Protein AF-A0A9W7AUK8-F1 (afdb_monomer_lite)

Secondary structure (DSSP, 8-state):
-TTTT-EE--SSTTEEEEPTT--EEETTEEESEEEGGGG--PPP---S--SS---SPPTT-TT----HHHHHHHHTTTTSTT--HHHHH--HHHHHHHTTTS-HHHHHHHHHHHHTT---HHHHHHHHHHTT-TT--

InterPro domains:
  IPR016563 Nuclear protein localization protein 4 [PTHR12710] (1-132)

Organism: NCBI:txid1714386

Radius of gyration: 23.72 Å; chains: 1; bounding box: 49×29×65 Å

Structure (mmCIF, N/CA/C/O backbone):
data_AF-A0A9W7AUK8-F1
#
_entry.id   AF-A0A9W7AUK8-F1
#
loop_
_atom_site.group_PDB
_atom_site.id
_atom_site.type_symbol
_atom_site.label_atom_id
_atom_site.label_alt_id
_atom_site.label_comp_id
_atom_site.label_asym_id
_atom_site.label_entity_id
_atom_site.label_seq_id
_atom_site.pdbx_PDB_ins_code
_atom_site.Cartn_x
_atom_site.Cartn_y
_atom_site.Cartn_z
_atom_site.occupancy
_atom_site.B_iso_or_equiv
_atom_site.auth_seq_id
_atom_site.auth_comp_id
_atom_site.auth_asym_id
_atom_site.auth_atom_id
_atom_site.pdbx_PDB_model_num
ATOM 1 N N . MET A 1 1 ? 15.516 -8.992 -23.441 1.00 77.25 1 MET A N 1
ATOM 2 C CA . MET A 1 1 ? 16.178 -7.704 -23.771 1.00 77.25 1 MET A CA 1
ATOM 3 C C . MET A 1 1 ? 16.986 -7.137 -22.604 1.00 77.25 1 MET A C 1
ATOM 5 O O . MET A 1 1 ? 18.179 -7.384 -22.583 1.00 77.25 1 MET A O 1
ATOM 9 N N . VAL A 1 2 ? 16.402 -6.450 -21.609 1.00 83.94 2 VAL A N 1
ATOM 10 C CA . VAL A 1 2 ? 17.201 -5.921 -20.472 1.00 83.94 2 VAL A CA 1
ATOM 11 C C . VAL A 1 2 ? 17.765 -7.046 -19.594 1.00 83.94 2 VAL A C 1
ATOM 13 O O . VAL A 1 2 ? 18.952 -7.057 -19.300 1.00 83.94 2 VAL A O 1
ATOM 16 N N . ALA A 1 3 ? 16.941 -8.039 -19.238 1.00 82.44 3 ALA A N 1
ATOM 17 C CA . ALA A 1 3 ? 17.355 -9.166 -18.392 1.00 82.44 3 ALA A CA 1
ATOM 18 C C . ALA A 1 3 ? 18.451 -10.055 -19.016 1.00 82.44 3 ALA A C 1
ATOM 20 O O . ALA A 1 3 ? 19.183 -10.723 -18.300 1.00 82.44 3 ALA A O 1
ATOM 21 N N . GLU A 1 4 ? 18.567 -10.046 -20.343 1.00 86.06 4 GLU A N 1
ATOM 22 C CA . GLU A 1 4 ? 19.566 -10.815 -21.100 1.00 86.06 4 GLU A CA 1
ATOM 23 C C . GLU A 1 4 ? 20.828 -9.988 -21.393 1.00 86.06 4 GLU A C 1
ATOM 25 O O . GLU A 1 4 ? 21.733 -10.470 -22.064 1.00 86.06 4 GLU A O 1
ATOM 30 N N . GLY A 1 5 ? 20.883 -8.731 -20.935 1.00 86.06 5 GLY A N 1
ATOM 31 C CA . GLY A 1 5 ? 21.998 -7.823 -21.213 1.00 86.06 5 GLY A CA 1
ATOM 32 C C . GLY A 1 5 ? 22.053 -7.310 -22.654 1.00 86.06 5 GLY A C 1
ATOM 33 O O . GLY A 1 5 ? 23.042 -6.701 -23.044 1.00 86.06 5 GLY A O 1
ATOM 34 N N . ALA A 1 6 ? 20.998 -7.508 -23.451 1.00 87.94 6 ALA A N 1
ATOM 35 C CA . ALA A 1 6 ? 20.957 -7.065 -24.845 1.00 87.94 6 ALA A CA 1
ATOM 36 C C . ALA A 1 6 ? 20.872 -5.535 -24.996 1.00 87.94 6 ALA A C 1
ATOM 38 O O . ALA A 1 6 ? 21.117 -5.015 -26.083 1.00 87.94 6 ALA A O 1
ATOM 39 N N . LEU A 1 7 ? 20.513 -4.816 -23.925 1.00 89.94 7 LEU A N 1
ATOM 40 C CA . LEU A 1 7 ? 20.399 -3.358 -23.897 1.00 89.94 7 LEU A CA 1
ATOM 41 C C . LEU A 1 7 ? 21.333 -2.757 -22.846 1.00 89.94 7 LEU A C 1
ATOM 43 O O . LEU A 1 7 ? 21.341 -3.189 -21.695 1.00 89.94 7 LEU A O 1
ATOM 47 N N . GLU A 1 8 ? 22.056 -1.713 -23.237 1.00 89.31 8 GLU A N 1
ATOM 48 C CA . GLU A 1 8 ? 22.944 -0.926 -22.386 1.00 89.31 8 GLU A CA 1
ATOM 49 C C . GLU A 1 8 ? 22.421 0.507 -22.236 1.00 89.31 8 GLU A C 1
ATOM 51 O O . GLU A 1 8 ? 21.810 1.081 -23.148 1.00 89.31 8 GLU A O 1
ATOM 56 N N . LEU A 1 9 ? 22.700 1.103 -21.074 1.00 87.94 9 LEU A N 1
ATOM 57 C CA . LEU A 1 9 ? 22.429 2.515 -20.837 1.00 87.94 9 LEU A CA 1
ATOM 58 C C . LEU A 1 9 ? 23.332 3.382 -21.719 1.00 87.94 9 LEU A C 1
ATOM 60 O O . LEU A 1 9 ? 24.514 3.104 -21.914 1.00 87.94 9 LEU A O 1
ATOM 64 N N . MET A 1 10 ? 22.757 4.467 -22.221 1.00 86.88 10 MET A N 1
ATOM 65 C CA . MET A 1 10 ? 23.418 5.465 -23.049 1.00 86.88 10 MET A CA 1
ATOM 66 C C . MET A 1 10 ? 23.303 6.839 -22.376 1.00 86.88 10 MET A C 1
ATOM 68 O O . MET A 1 10 ? 22.373 7.085 -21.613 1.00 86.88 10 MET A O 1
ATOM 72 N N . ALA A 1 11 ? 24.248 7.742 -22.654 1.00 89.19 11 ALA A N 1
ATOM 73 C CA . ALA A 1 11 ? 24.205 9.115 -22.142 1.00 89.19 11 ALA A CA 1
ATOM 74 C C . ALA A 1 11 ? 23.054 9.951 -22.739 1.00 89.19 11 ALA A C 1
ATOM 76 O O . ALA A 1 11 ? 22.574 10.883 -22.104 1.00 89.19 11 ALA A O 1
ATOM 77 N N . GLU A 1 12 ? 22.632 9.621 -23.960 1.00 88.81 12 GLU A N 1
ATOM 78 C CA . GLU A 1 12 ? 21.495 10.204 -24.671 1.00 88.81 12 GLU A CA 1
ATOM 79 C C . GLU A 1 12 ? 20.168 9.671 -24.095 1.00 88.81 12 GLU A C 1
ATOM 81 O O . GLU A 1 12 ? 19.881 8.477 -24.226 1.00 88.81 12 GLU A O 1
ATOM 86 N N . PRO A 1 13 ? 19.342 10.521 -23.457 1.00 87.19 13 PRO A N 1
ATOM 87 C CA . PRO A 1 13 ? 18.039 10.107 -22.952 1.00 87.19 13 PRO A CA 1
ATOM 88 C C . PRO A 1 13 ? 17.098 9.726 -24.098 1.00 87.19 13 PRO A C 1
ATOM 90 O O . PRO A 1 13 ? 17.110 10.350 -25.154 1.00 87.19 13 PRO A O 1
ATOM 93 N N . GLY A 1 14 ? 16.238 8.734 -23.869 1.00 87.62 14 GLY A N 1
ATOM 94 C CA . GLY A 1 14 ? 15.247 8.292 -24.857 1.00 87.62 14 GLY A CA 1
ATOM 95 C C . GLY A 1 14 ? 15.718 7.161 -25.771 1.00 87.62 14 GLY A C 1
ATOM 96 O O . GLY A 1 14 ? 14.887 6.597 -26.471 1.00 87.62 14 GLY A O 1
ATOM 97 N N . PHE A 1 15 ? 16.989 6.759 -25.704 1.00 91.06 15 PHE A N 1
ATOM 98 C CA . PHE A 1 15 ? 17.502 5.609 -26.446 1.00 91.06 15 PHE A CA 1
ATOM 99 C C . PHE A 1 15 ? 18.243 4.623 -25.540 1.00 91.06 15 PHE A C 1
ATOM 101 O O . PHE A 1 15 ? 18.904 5.008 -24.573 1.00 91.06 15 PHE A O 1
ATOM 108 N N . CYS A 1 16 ? 18.188 3.345 -25.904 1.00 90.88 16 CYS A N 1
ATOM 109 C CA . CYS A 1 16 ? 19.055 2.300 -25.370 1.00 90.88 16 CYS A CA 1
ATOM 110 C C . CYS A 1 16 ? 20.029 1.829 -26.452 1.00 90.88 16 CYS A C 1
ATOM 112 O O . CYS A 1 16 ? 19.663 1.698 -27.625 1.00 90.88 16 CYS A O 1
ATOM 114 N N . LYS A 1 17 ? 21.276 1.552 -26.063 1.00 92.81 17 LYS A N 1
ATOM 115 C CA . LYS A 1 17 ? 22.273 0.955 -26.959 1.00 92.81 17 LYS A CA 1
ATOM 116 C C . LYS A 1 17 ? 22.057 -0.555 -27.011 1.00 92.81 17 LYS A C 1
ATOM 118 O O . LYS A 1 17 ? 21.794 -1.167 -25.981 1.00 92.81 17 LYS A O 1
ATOM 123 N N . VAL A 1 18 ? 22.203 -1.156 -28.185 1.00 90.88 18 VAL A N 1
ATOM 124 C CA . VAL A 1 18 ? 22.216 -2.618 -28.323 1.00 90.88 18 VAL A CA 1
ATOM 125 C C . VAL A 1 18 ? 23.616 -3.127 -27.992 1.00 90.88 18 VAL A C 1
ATOM 127 O O . VAL A 1 18 ? 24.605 -2.602 -28.510 1.00 90.88 18 VAL A O 1
ATOM 130 N N . ASN A 1 19 ? 23.708 -4.110 -27.097 1.00 91.50 19 ASN A N 1
ATOM 131 C CA . ASN A 1 19 ? 24.982 -4.741 -26.767 1.00 91.50 19 ASN A CA 1
ATOM 132 C C . ASN A 1 19 ? 25.562 -5.431 -28.013 1.00 91.50 19 ASN A C 1
ATOM 134 O O . ASN A 1 19 ? 24.829 -6.017 -28.802 1.00 91.50 19 ASN A O 1
ATOM 138 N N . GLU A 1 20 ? 26.883 -5.379 -28.179 1.00 88.06 20 GLU A N 1
ATOM 139 C CA . GLU A 1 20 ? 27.583 -5.841 -29.388 1.00 88.06 20 GLU A CA 1
ATOM 140 C C . GLU A 1 20 ? 27.431 -7.341 -29.669 1.00 88.06 20 GLU A C 1
ATOM 142 O O . GLU A 1 20 ? 27.612 -7.778 -30.802 1.00 88.06 20 GLU A O 1
ATOM 147 N N . THR A 1 21 ? 27.078 -8.133 -28.655 1.00 90.31 21 THR A N 1
ATOM 148 C CA . THR A 1 21 ? 26.806 -9.571 -28.808 1.00 90.31 21 THR A CA 1
ATOM 149 C C . THR A 1 21 ? 25.406 -9.868 -29.355 1.00 90.31 21 THR A C 1
ATOM 151 O O . THR A 1 21 ? 25.101 -11.020 -29.665 1.00 90.31 21 THR A O 1
ATOM 154 N N . PHE A 1 22 ? 24.565 -8.841 -29.513 1.00 89.12 22 PHE A N 1
ATOM 155 C CA . PHE A 1 22 ? 23.201 -8.943 -30.017 1.00 89.12 22 PHE A CA 1
ATOM 156 C C . PHE A 1 22 ? 23.013 -8.095 -31.277 1.00 89.12 22 PHE A C 1
ATOM 158 O O . PHE A 1 22 ? 23.620 -7.043 -31.459 1.00 89.12 22 PHE A O 1
ATOM 165 N N . THR A 1 23 ? 22.098 -8.532 -32.138 1.00 88.62 23 THR A N 1
ATOM 166 C CA . THR A 1 23 ? 21.683 -7.785 -33.327 1.00 88.62 23 THR A CA 1
ATOM 167 C C . THR A 1 23 ? 20.211 -7.433 -33.186 1.00 88.62 23 THR A C 1
ATOM 169 O O . THR A 1 23 ? 19.367 -8.321 -33.071 1.00 88.62 23 THR A O 1
ATOM 172 N N . ALA A 1 24 ? 19.888 -6.140 -33.202 1.00 85.69 24 ALA A N 1
ATOM 173 C CA . ALA A 1 24 ? 18.509 -5.673 -33.266 1.00 85.69 24 ALA A CA 1
ATOM 174 C C . ALA A 1 24 ? 18.180 -5.221 -34.686 1.00 85.69 24 ALA A C 1
ATOM 176 O O . ALA A 1 24 ? 18.993 -4.562 -35.333 1.00 85.69 24 ALA A O 1
ATOM 177 N N . ILE A 1 25 ? 16.979 -5.550 -35.159 1.00 88.06 25 ILE A N 1
ATOM 178 C CA . ILE A 1 25 ? 16.488 -5.136 -36.472 1.00 88.06 25 ILE A CA 1
ATOM 179 C C . ILE A 1 25 ? 15.278 -4.228 -36.270 1.00 88.06 25 ILE A C 1
ATOM 181 O O . ILE A 1 25 ? 14.286 -4.642 -35.671 1.00 88.06 25 ILE A O 1
ATOM 185 N N . VAL A 1 26 ? 15.356 -3.005 -36.791 1.00 84.12 26 VAL A N 1
ATOM 186 C CA . VAL A 1 26 ? 14.267 -2.019 -36.794 1.00 84.12 26 VAL A CA 1
ATOM 187 C C . VAL A 1 26 ? 14.013 -1.628 -38.244 1.00 84.12 26 VAL A C 1
ATOM 189 O O . VAL A 1 26 ? 14.951 -1.313 -38.973 1.00 84.12 26 VAL A O 1
ATOM 192 N N . GLU A 1 27 ? 12.760 -1.731 -38.695 1.00 84.38 27 GLU A N 1
ATOM 193 C CA . GLU A 1 27 ? 12.367 -1.447 -40.090 1.00 84.38 27 GLU A CA 1
ATOM 194 C C . GLU A 1 27 ? 13.225 -2.186 -41.142 1.00 84.38 27 GLU A C 1
ATOM 196 O O . GLU A 1 27 ? 13.524 -1.675 -42.221 1.00 84.38 27 GLU A O 1
ATOM 201 N N . GLY A 1 28 ? 13.652 -3.412 -40.819 1.00 85.94 28 GLY A N 1
ATOM 202 C CA . GLY A 1 28 ? 14.453 -4.253 -41.713 1.00 85.94 28 GLY A CA 1
ATOM 203 C C . GLY A 1 28 ? 15.946 -3.909 -41.776 1.00 85.94 28 GLY A C 1
ATOM 204 O O . GLY A 1 28 ? 16.654 -4.499 -42.591 1.00 85.94 28 GLY A O 1
ATOM 205 N N . LYS A 1 29 ? 16.448 -2.995 -40.932 1.00 86.94 29 LYS A N 1
ATOM 206 C CA . LYS A 1 29 ? 17.877 -2.652 -40.838 1.00 86.94 29 LYS A CA 1
ATOM 207 C C . LYS A 1 29 ? 18.433 -2.918 -39.448 1.00 86.94 29 LYS A C 1
ATOM 209 O O . LYS A 1 29 ? 17.724 -2.794 -38.453 1.00 86.94 29 LYS A O 1
ATOM 214 N N . GLU A 1 30 ? 19.719 -3.251 -39.391 1.00 87.94 30 GLU A N 1
ATOM 215 C CA . GLU A 1 30 ? 20.440 -3.358 -38.126 1.00 87.94 30 GLU A CA 1
ATOM 216 C C . GLU A 1 30 ? 20.442 -2.007 -37.404 1.00 87.94 30 GLU A C 1
ATOM 218 O O . GLU A 1 30 ? 20.823 -0.976 -37.967 1.00 87.94 30 GLU A O 1
ATOM 223 N N . ALA A 1 31 ? 20.026 -2.027 -36.143 1.00 88.25 31 ALA A N 1
ATOM 224 C CA . ALA A 1 31 ? 19.954 -0.862 -35.286 1.00 88.25 31 ALA A CA 1
ATOM 225 C C . ALA A 1 31 ? 20.919 -1.027 -34.109 1.00 88.25 31 ALA A C 1
ATOM 227 O O . ALA A 1 31 ? 20.805 -1.953 -33.312 1.00 88.25 31 ALA A O 1
ATOM 228 N N . LYS A 1 32 ? 21.857 -0.084 -33.973 1.00 89.62 32 LYS A N 1
ATOM 229 C CA . LYS A 1 32 ? 22.773 -0.005 -32.817 1.00 89.62 32 LYS A CA 1
ATOM 230 C C . LYS A 1 32 ? 22.161 0.734 -31.624 1.00 89.62 32 LYS A C 1
ATOM 232 O O . LYS A 1 32 ? 22.699 0.694 -30.518 1.00 89.62 32 LYS A O 1
ATOM 237 N N . LYS A 1 33 ? 21.052 1.433 -31.868 1.00 90.50 33 LYS A N 1
ATOM 238 C CA . LYS A 1 33 ? 20.276 2.191 -30.890 1.00 90.50 33 LYS A CA 1
ATOM 239 C C . LYS A 1 33 ? 18.797 1.890 -31.097 1.00 90.50 33 LYS A C 1
ATOM 241 O O . LYS A 1 33 ? 18.359 1.810 -32.242 1.00 90.50 33 LYS A O 1
ATOM 246 N N . ILE A 1 34 ? 18.049 1.758 -30.011 1.00 89.00 34 ILE A N 1
ATOM 247 C CA . ILE A 1 34 ?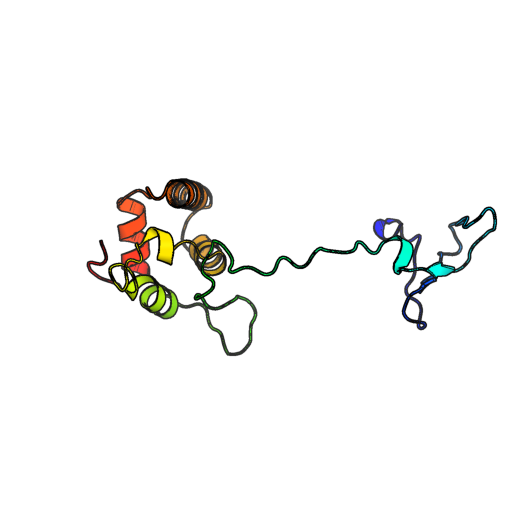 16.599 1.550 -30.040 1.00 89.00 34 ILE A CA 1
ATOM 248 C C . ILE A 1 34 ? 15.932 2.686 -29.269 1.00 89.00 34 ILE A C 1
ATOM 250 O O . ILE A 1 34 ? 16.404 3.055 -28.195 1.00 89.00 34 ILE A O 1
ATOM 254 N N . ASP A 1 35 ? 14.857 3.236 -29.834 1.00 90.25 35 ASP A N 1
ATOM 255 C CA . ASP A 1 35 ? 14.018 4.251 -29.194 1.00 90.25 35 ASP A CA 1
ATOM 256 C C . ASP A 1 35 ? 13.235 3.635 -28.025 1.00 90.25 35 ASP A C 1
ATOM 258 O O . ASP A 1 35 ? 12.521 2.640 -28.184 1.00 90.25 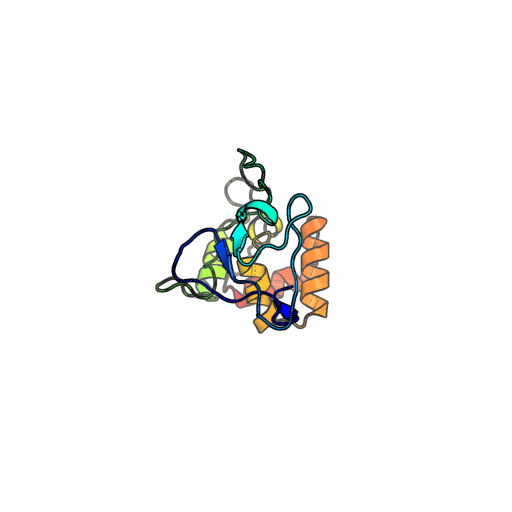35 ASP A O 1
ATOM 262 N N . ASN A 1 36 ? 13.349 4.245 -26.846 1.00 88.75 36 ASN A N 1
ATOM 263 C CA . ASN A 1 36 ? 12.678 3.794 -25.634 1.00 88.75 36 ASN A CA 1
ATOM 264 C C . ASN A 1 36 ? 11.152 3.839 -25.763 1.00 88.75 36 ASN 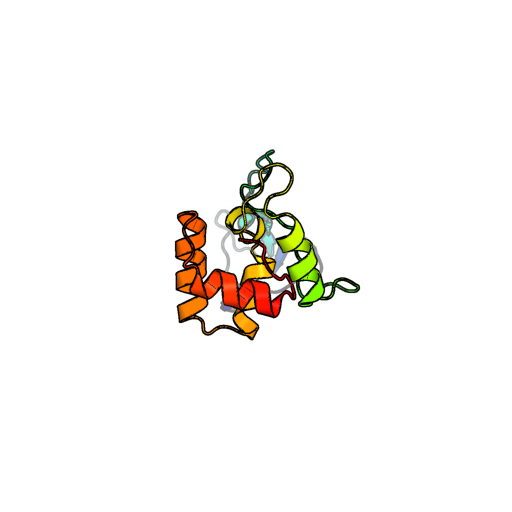A C 1
ATOM 266 O O . ASN A 1 36 ? 10.473 3.046 -25.104 1.00 88.75 36 ASN A O 1
ATOM 270 N N . ALA A 1 37 ? 10.615 4.714 -26.624 1.00 87.75 37 ALA A N 1
ATOM 271 C CA . ALA A 1 37 ? 9.187 4.821 -26.909 1.00 87.75 37 ALA A CA 1
ATOM 272 C C . ALA A 1 37 ? 8.574 3.499 -27.389 1.00 87.75 37 ALA A C 1
ATOM 274 O O . ALA A 1 37 ? 7.387 3.273 -27.164 1.00 87.75 37 ALA A O 1
ATOM 275 N N . PHE A 1 38 ? 9.380 2.596 -27.957 1.00 85.06 38 PHE A N 1
ATOM 276 C CA . PHE A 1 38 ? 8.937 1.260 -28.355 1.00 85.06 38 PHE A CA 1
ATOM 277 C C . PHE A 1 38 ? 8.339 0.446 -27.193 1.00 85.06 38 PHE A C 1
ATOM 279 O O . PHE A 1 38 ? 7.430 -0.354 -27.407 1.00 85.06 38 PHE A O 1
ATOM 286 N N . TRP A 1 39 ? 8.815 0.654 -25.960 1.00 86.38 39 TRP A N 1
ATOM 287 C CA . TRP A 1 39 ? 8.328 -0.057 -24.769 1.00 86.38 39 TRP A CA 1
ATOM 288 C C . TRP A 1 39 ? 7.413 0.787 -23.878 1.00 86.38 39 TRP A C 1
ATOM 290 O O . TRP A 1 39 ? 6.934 0.294 -22.854 1.00 86.38 39 TRP A O 1
ATOM 300 N N . LEU A 1 40 ? 7.182 2.058 -24.218 1.00 89.69 40 LEU A N 1
ATOM 301 C CA . LEU A 1 40 ? 6.333 2.924 -23.408 1.00 89.69 40 LEU A CA 1
ATOM 302 C C . LEU A 1 40 ? 4.861 2.624 -23.684 1.00 89.69 40 LEU A C 1
ATOM 304 O O . LEU A 1 40 ? 4.405 2.608 -24.824 1.00 89.69 40 LEU A O 1
ATOM 308 N N . GLN A 1 41 ? 4.097 2.434 -22.611 1.00 90.06 41 GLN A N 1
ATOM 309 C CA . GLN A 1 41 ? 2.649 2.298 -22.681 1.00 90.06 41 GLN A CA 1
ATOM 310 C C . GLN A 1 41 ? 1.983 3.551 -22.116 1.00 90.06 41 GLN A C 1
ATOM 312 O O . GLN A 1 41 ? 2.251 3.961 -20.985 1.00 90.06 41 GLN A O 1
ATOM 317 N N . ASN A 1 42 ? 1.054 4.121 -22.882 1.00 89.38 42 ASN A N 1
ATOM 318 C CA . ASN A 1 42 ? 0.214 5.211 -22.402 1.00 89.38 42 ASN A CA 1
ATOM 319 C C . ASN A 1 42 ? -0.751 4.685 -21.332 1.00 89.38 42 ASN A C 1
ATOM 321 O O . ASN A 1 42 ? -1.586 3.818 -21.599 1.00 89.38 42 ASN A O 1
ATOM 325 N N . VAL A 1 43 ? -0.651 5.223 -20.117 1.00 87.12 43 VAL A N 1
ATOM 326 C CA . VAL A 1 43 ? -1.567 4.904 -19.017 1.00 87.12 43 VAL A CA 1
ATOM 327 C C . VAL A 1 43 ? -2.657 5.968 -18.963 1.00 87.12 43 VAL A C 1
ATOM 329 O O . VAL A 1 43 ? -2.375 7.156 -18.826 1.00 87.12 43 VAL A O 1
ATOM 332 N N . ALA A 1 44 ? -3.916 5.542 -19.069 1.00 85.69 44 ALA A N 1
ATOM 333 C CA . ALA A 1 44 ? -5.052 6.451 -18.985 1.00 85.69 44 ALA A CA 1
ATOM 334 C C . ALA A 1 44 ? -5.168 7.050 -17.575 1.00 85.69 44 ALA A C 1
ATOM 336 O O . ALA A 1 44 ? -5.278 6.323 -16.584 1.00 85.69 44 ALA A O 1
ATOM 337 N N . ILE A 1 45 ? -5.209 8.380 -17.490 1.00 81.50 45 ILE A N 1
ATOM 338 C CA . ILE A 1 45 ? -5.506 9.087 -16.244 1.00 81.50 45 ILE A CA 1
ATOM 339 C C . ILE A 1 45 ? -7.024 9.103 -16.074 1.00 81.50 45 ILE A C 1
ATOM 341 O O . ILE A 1 45 ? -7.738 9.798 -16.796 1.00 81.50 45 ILE A O 1
ATOM 345 N N . LYS A 1 46 ? -7.532 8.330 -15.114 1.00 80.81 46 LYS A N 1
ATOM 346 C CA . LYS A 1 46 ? -8.936 8.410 -14.705 1.00 80.81 46 LYS A CA 1
ATOM 347 C C . LYS A 1 46 ? -9.088 9.564 -13.718 1.00 80.81 46 LYS A C 1
ATOM 349 O O . LYS A 1 46 ? -8.492 9.532 -12.646 1.00 80.81 46 LYS A O 1
ATOM 354 N N . GLN A 1 47 ? -9.874 10.575 -14.079 1.00 76.19 47 GLN A N 1
ATOM 355 C CA . GLN A 1 47 ? -10.278 11.626 -13.148 1.00 76.19 47 GLN A CA 1
ATOM 356 C C . GLN A 1 47 ? -11.434 11.097 -12.291 1.00 76.19 47 GLN A C 1
ATOM 358 O O . GLN A 1 47 ? -12.532 10.868 -12.790 1.00 76.19 47 GLN A O 1
ATOM 363 N N . GLY A 1 48 ? -11.162 10.836 -11.017 1.00 71.75 48 GLY A N 1
ATOM 364 C CA . GLY A 1 48 ? -12.136 10.367 -10.035 1.00 71.75 48 GLY A CA 1
ATOM 365 C C . GLY A 1 48 ? -11.465 10.122 -8.686 1.00 71.75 48 GLY A C 1
ATOM 366 O O . GLY A 1 48 ? -10.273 9.810 -8.635 1.00 71.75 48 GLY A O 1
ATOM 367 N N . GLU A 1 49 ? -12.210 10.284 -7.595 1.00 66.94 49 GLU A N 1
ATOM 368 C CA . GLU A 1 49 ? -11.733 9.893 -6.268 1.00 66.94 49 GLU A CA 1
ATOM 369 C C . GLU A 1 49 ? -11.642 8.362 -6.185 1.00 66.94 49 GLU A C 1
ATOM 371 O O . GLU A 1 49 ? -12.507 7.636 -6.681 1.00 66.94 49 GLU A O 1
ATOM 376 N N . GLY A 1 50 ? -10.549 7.857 -5.609 1.00 69.31 50 GLY A N 1
ATOM 377 C CA . GLY A 1 50 ? -10.348 6.423 -5.429 1.00 69.31 50 GLY A CA 1
ATOM 378 C C . GLY A 1 50 ? -11.362 5.833 -4.447 1.00 69.31 50 GLY A C 1
ATOM 379 O O . GLY A 1 50 ? -11.802 6.496 -3.516 1.00 69.31 50 GLY A O 1
ATOM 380 N N . GLN A 1 51 ? -11.693 4.553 -4.624 1.00 75.75 51 GLN A N 1
ATOM 381 C CA . GLN A 1 51 ? -12.613 3.827 -3.738 1.00 75.75 51 GLN A CA 1
ATOM 382 C C . GLN A 1 51 ? -12.078 3.661 -2.300 1.00 75.75 51 GLN A C 1
ATOM 384 O O . GLN A 1 51 ? -12.846 3.387 -1.381 1.00 75.75 51 GLN A O 1
ATOM 389 N N . TYR A 1 52 ? -10.765 3.796 -2.109 1.00 84.50 52 TYR A N 1
ATOM 390 C CA . TYR A 1 52 ? -10.072 3.537 -0.850 1.00 84.50 52 TYR A CA 1
ATOM 391 C C . TYR A 1 52 ? -9.504 4.822 -0.265 1.00 84.50 52 TYR A C 1
ATOM 393 O O . TYR A 1 52 ? -9.053 5.707 -1.000 1.00 84.50 52 TYR A O 1
ATOM 401 N N . VAL A 1 53 ? -9.484 4.904 1.063 1.00 89.19 53 VAL A N 1
ATOM 402 C CA . VAL A 1 53 ? -8.865 6.032 1.755 1.00 89.19 53 VAL A CA 1
ATOM 403 C C . VAL A 1 53 ? -7.336 5.899 1.716 1.00 89.19 53 VAL A C 1
ATOM 405 O O . VAL A 1 53 ? -6.777 4.820 1.531 1.00 89.19 53 VAL A O 1
ATOM 408 N N . SER A 1 54 ? -6.645 7.030 1.846 1.00 90.50 54 SER A N 1
ATOM 409 C CA . SER A 1 54 ? -5.178 7.108 1.899 1.00 90.50 54 SER A CA 1
ATOM 410 C C . SER A 1 54 ? -4.773 8.104 2.988 1.00 90.50 54 SER A C 1
ATOM 412 O O . SER A 1 54 ? -4.108 9.108 2.714 1.00 90.50 54 SER A O 1
ATOM 414 N N . TRP A 1 55 ? -5.251 7.872 4.208 1.00 92.81 55 TRP A N 1
ATOM 415 C CA . TRP A 1 55 ? -5.016 8.743 5.361 1.00 92.81 55 TRP A CA 1
ATOM 416 C C . TRP A 1 55 ? -3.830 8.285 6.210 1.00 92.81 55 TRP A C 1
ATOM 418 O O . TRP A 1 55 ? -3.250 9.115 6.914 1.00 92.81 55 TRP A O 1
ATOM 428 N N . PHE A 1 56 ? -3.452 7.008 6.135 1.00 95.38 56 PHE A N 1
ATOM 429 C CA . PHE A 1 56 ? -2.355 6.475 6.928 1.00 95.38 56 PHE A CA 1
ATOM 430 C C . PHE A 1 56 ? -0.991 6.929 6.368 1.00 95.38 56 PHE A C 1
ATOM 432 O O . PHE A 1 56 ? -0.822 7.022 5.144 1.00 95.38 56 PHE A O 1
ATOM 439 N N . PRO A 1 57 ? 0.014 7.196 7.227 1.00 95.12 57 PRO A N 1
ATOM 440 C CA . PRO A 1 57 ? 1.373 7.509 6.794 1.00 95.12 57 PRO A CA 1
ATOM 441 C C . PRO A 1 57 ? 1.937 6.471 5.814 1.00 95.12 57 PRO A C 1
ATOM 443 O O . PRO A 1 57 ? 1.872 5.260 6.043 1.00 95.12 57 PRO A O 1
ATOM 446 N N . LYS A 1 58 ? 2.517 6.946 4.708 1.00 93.94 58 LYS A N 1
ATOM 447 C CA . LYS A 1 58 ? 3.138 6.085 3.692 1.00 93.94 58 LYS A CA 1
ATOM 448 C C . LYS A 1 58 ? 4.528 5.661 4.151 1.00 93.94 58 LYS A C 1
ATOM 450 O O . LYS A 1 58 ? 5.309 6.501 4.589 1.00 93.94 58 LYS A O 1
ATOM 455 N N . ALA A 1 59 ? 4.843 4.377 4.001 1.00 90.75 59 ALA A N 1
ATOM 456 C CA . ALA A 1 59 ? 6.171 3.862 4.318 1.00 90.75 59 ALA A CA 1
ATOM 457 C C . ALA A 1 59 ? 7.271 4.555 3.487 1.00 90.75 59 ALA A C 1
ATOM 459 O O . ALA A 1 59 ? 7.024 5.015 2.369 1.00 90.75 59 ALA A O 1
ATOM 460 N N . ASN A 1 60 ? 8.495 4.584 4.028 1.00 90.00 60 ASN A N 1
ATOM 461 C CA . ASN A 1 60 ? 9.700 5.119 3.376 1.00 90.00 60 ASN A CA 1
ATOM 462 C C . ASN A 1 60 ? 9.590 6.596 2.959 1.00 90.00 60 ASN A C 1
ATOM 464 O O . ASN A 1 60 ? 10.126 6.997 1.926 1.00 90.00 60 ASN A O 1
ATOM 468 N N . ARG A 1 61 ? 8.881 7.411 3.750 1.00 90.00 61 ARG A N 1
ATOM 469 C CA . ARG A 1 61 ? 8.822 8.864 3.571 1.00 90.00 61 ARG A CA 1
ATOM 470 C C . ARG A 1 61 ? 9.385 9.575 4.784 1.00 90.00 61 ARG A C 1
ATOM 472 O O . ARG A 1 61 ? 8.978 9.301 5.911 1.00 90.00 61 ARG A O 1
ATOM 479 N N . ASP A 1 62 ? 10.282 10.514 4.524 1.00 86.69 62 ASP A N 1
ATOM 480 C CA . ASP A 1 62 ? 10.826 11.365 5.569 1.00 86.69 62 ASP A CA 1
ATOM 481 C C . ASP A 1 62 ? 9.709 12.199 6.226 1.00 86.69 62 ASP A C 1
ATOM 483 O O . ASP A 1 62 ? 8.753 12.615 5.562 1.00 86.69 62 ASP A O 1
ATOM 487 N N . GLY A 1 63 ? 9.773 12.359 7.548 1.00 83.25 63 GLY A N 1
ATOM 488 C CA . GLY A 1 63 ? 8.756 13.053 8.351 1.00 83.25 63 GLY A CA 1
ATOM 489 C C . GLY A 1 63 ? 7.383 12.365 8.483 1.00 83.25 63 GLY A C 1
ATOM 490 O O . GLY A 1 63 ? 6.517 12.888 9.184 1.00 83.25 63 GLY A O 1
ATOM 491 N N . SER A 1 64 ? 7.149 11.201 7.862 1.00 85.31 64 SER A N 1
ATOM 492 C CA . SER A 1 64 ? 5.868 10.476 7.924 1.00 85.31 64 SER A CA 1
ATOM 493 C C . SER A 1 64 ? 6.051 9.103 8.572 1.00 85.31 64 SER A C 1
ATOM 495 O O . SER A 1 64 ? 6.314 8.101 7.910 1.00 85.31 64 SER A O 1
ATOM 497 N N . ILE A 1 65 ? 5.934 9.057 9.899 1.00 90.19 65 ILE A N 1
ATOM 498 C CA . ILE A 1 65 ? 6.197 7.839 10.672 1.00 90.19 65 ILE A CA 1
ATOM 499 C C . ILE A 1 65 ? 4.901 7.047 10.859 1.00 90.19 65 ILE A C 1
ATOM 501 O O . ILE A 1 65 ? 3.907 7.553 11.382 1.00 90.19 65 ILE A O 1
ATOM 505 N N . GLN A 1 66 ? 4.928 5.775 10.466 1.00 94.38 66 GLN A N 1
ATOM 506 C CA . GLN A 1 66 ? 3.850 4.829 10.741 1.00 94.38 66 GLN A CA 1
ATOM 507 C C . GLN A 1 66 ? 3.879 4.422 12.215 1.00 94.38 66 GLN A C 1
ATOM 509 O O . GLN A 1 66 ? 4.831 3.785 12.668 1.00 94.38 66 GLN A O 1
ATOM 514 N N . THR A 1 67 ? 2.838 4.781 12.962 1.00 94.75 67 THR A N 1
ATOM 515 C CA . THR A 1 67 ? 2.731 4.496 14.398 1.00 94.75 67 THR A CA 1
ATOM 516 C C . THR A 1 67 ? 1.335 4.000 14.760 1.00 94.75 67 THR A C 1
ATOM 518 O O . THR A 1 67 ? 0.360 4.281 14.060 1.00 94.75 67 THR A O 1
ATOM 521 N N . HIS A 1 68 ? 1.225 3.327 15.906 1.00 95.25 68 HIS A N 1
ATOM 522 C CA . HIS A 1 68 ? -0.059 2.979 16.512 1.00 95.25 68 HIS A CA 1
ATOM 523 C C . HIS A 1 68 ? -0.940 4.212 16.755 1.00 95.25 68 HIS A C 1
ATOM 525 O O . HIS A 1 68 ? -2.135 4.169 16.492 1.00 95.25 68 HIS A O 1
ATOM 531 N N . ALA A 1 69 ? -0.346 5.347 17.141 1.00 93.94 69 ALA A N 1
ATOM 532 C CA . ALA A 1 69 ? -1.069 6.607 17.312 1.00 93.94 69 ALA A CA 1
ATOM 533 C C . ALA A 1 69 ? -1.655 7.138 15.991 1.00 93.94 69 ALA A C 1
ATOM 535 O O . ALA A 1 69 ? -2.783 7.632 15.965 1.00 93.94 69 ALA A O 1
ATOM 536 N N . ALA A 1 70 ? -0.926 7.007 14.876 1.00 94.44 70 ALA A N 1
ATOM 537 C CA . ALA A 1 70 ? -1.454 7.349 13.556 1.00 94.44 70 ALA A CA 1
ATOM 538 C C . ALA A 1 70 ? -2.632 6.439 13.167 1.00 94.44 70 ALA A C 1
ATOM 540 O O . ALA A 1 70 ? -3.610 6.914 12.586 1.00 94.44 70 ALA A O 1
ATOM 541 N N . LEU A 1 71 ? -2.568 5.155 13.542 1.00 95.25 71 LEU A N 1
ATOM 542 C CA . LEU A 1 71 ? -3.645 4.193 13.303 1.00 95.25 71 LEU A CA 1
ATOM 543 C C . LEU A 1 71 ? -4.877 4.548 14.143 1.00 95.25 71 LEU A C 1
ATOM 545 O O . LEU A 1 71 ? -5.979 4.617 13.607 1.00 95.25 71 LEU A O 1
ATOM 549 N N . GLY A 1 72 ? -4.683 4.874 15.422 1.00 94.38 72 GLY A N 1
ATOM 550 C CA . GLY A 1 72 ? -5.743 5.345 16.315 1.00 94.38 72 GLY A CA 1
ATOM 551 C C . GLY A 1 72 ? -6.405 6.621 15.813 1.00 94.38 72 GLY A C 1
ATOM 552 O O . GLY A 1 72 ? -7.628 6.702 15.750 1.00 94.38 72 GLY A O 1
ATOM 553 N N . SER A 1 73 ? -5.616 7.596 15.355 1.00 93.44 73 SER A N 1
ATOM 554 C CA . SER A 1 73 ? -6.135 8.834 14.760 1.00 93.44 73 SER A CA 1
ATOM 555 C C . SER A 1 73 ? -7.023 8.560 13.541 1.00 93.44 73 SER A C 1
ATOM 557 O O . SER A 1 73 ? -8.117 9.122 13.429 1.00 93.44 73 SER A O 1
ATOM 559 N N . GLN A 1 74 ? -6.609 7.646 12.660 1.00 94.31 74 GLN A N 1
ATOM 560 C CA . GLN A 1 74 ? -7.415 7.213 11.520 1.00 94.31 74 GLN A CA 1
ATOM 561 C C . GLN A 1 74 ? -8.708 6.512 11.951 1.00 94.31 74 GLN A C 1
ATOM 563 O O . GLN A 1 74 ? -9.784 6.900 11.496 1.00 94.31 74 GLN A O 1
ATOM 568 N N . LEU A 1 75 ? -8.617 5.529 12.848 1.00 93.94 75 LEU A N 1
ATOM 569 C CA . LEU A 1 75 ? -9.765 4.752 13.323 1.00 93.94 75 LEU A CA 1
ATOM 570 C C . LEU A 1 75 ? -10.741 5.574 14.167 1.00 93.94 75 LEU A C 1
ATOM 572 O O . LEU A 1 75 ? -11.937 5.304 14.149 1.00 93.94 75 LEU A O 1
ATOM 576 N N . SER A 1 76 ? -10.276 6.644 14.814 1.00 92.31 76 SER A N 1
ATOM 577 C CA . SER A 1 76 ? -11.128 7.582 15.558 1.00 92.31 76 SER A CA 1
ATOM 578 C C . SER A 1 76 ? -12.148 8.325 14.682 1.00 92.31 76 SER A C 1
ATOM 580 O O . SER A 1 76 ? -12.998 9.054 15.205 1.00 92.31 76 SER A O 1
ATOM 582 N N . LYS A 1 77 ? -12.048 8.197 13.352 1.00 90.94 77 LYS A N 1
ATOM 583 C CA . LYS A 1 77 ? -13.036 8.693 12.387 1.00 90.94 77 LYS A CA 1
ATOM 584 C C . LYS A 1 77 ? -14.219 7.739 12.212 1.00 90.94 77 LYS A C 1
ATOM 586 O O . LYS A 1 77 ? -15.244 8.181 11.701 1.00 90.94 77 LYS A O 1
ATOM 591 N N . SER A 1 78 ? -14.103 6.489 12.660 1.00 91.00 78 SER A N 1
ATOM 592 C CA . SER A 1 78 ? -15.223 5.549 12.708 1.00 91.00 78 SER A CA 1
ATOM 593 C C . SER A 1 78 ? -16.375 6.141 13.526 1.00 91.00 78 SER A C 1
ATOM 595 O O . SER A 1 78 ? -16.155 6.802 14.544 1.00 91.00 78 SER A O 1
ATOM 597 N N . GLY A 1 79 ? -17.604 5.990 13.036 1.00 85.50 79 GLY A N 1
ATOM 598 C CA . GLY A 1 79 ? -18.813 6.580 13.614 1.00 85.50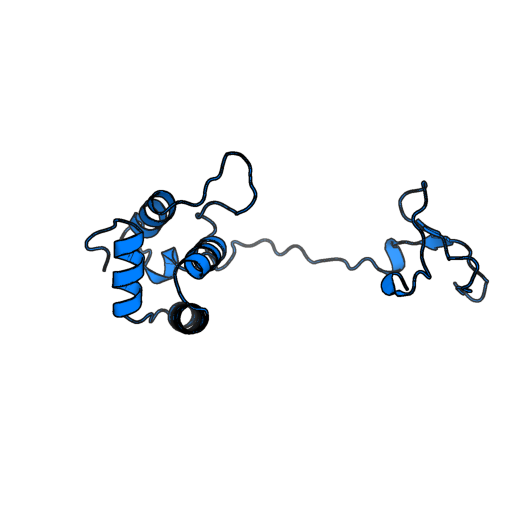 79 GLY A CA 1
ATOM 599 C C . GLY A 1 79 ? -18.972 8.086 13.367 1.00 85.50 79 GLY A C 1
ATOM 600 O O . GLY A 1 79 ? -20.028 8.649 13.659 1.00 85.50 79 GLY A O 1
ATOM 601 N N . LYS A 1 80 ? -17.973 8.771 12.789 1.00 86.50 80 LYS A N 1
ATOM 602 C CA . LYS A 1 80 ? -18.048 10.203 12.461 1.00 86.50 80 LYS A CA 1
ATOM 603 C C . LYS A 1 80 ? -18.348 10.385 10.982 1.00 86.50 80 LYS A C 1
ATOM 605 O O . LYS A 1 80 ? -17.746 9.743 10.130 1.00 86.50 80 LYS A O 1
ATOM 610 N N . LYS A 1 81 ? -19.252 11.316 10.660 1.00 86.38 81 LYS A N 1
ATOM 611 C CA . LYS A 1 81 ? -19.611 11.674 9.271 1.00 86.38 81 LYS A CA 1
ATOM 612 C C . LYS A 1 81 ? -20.018 10.466 8.400 1.00 86.38 81 LYS A C 1
ATOM 614 O O . LYS A 1 81 ? -19.819 10.495 7.193 1.00 86.38 81 LYS A O 1
ATOM 619 N N . GLY A 1 82 ? -20.574 9.417 9.013 1.00 85.81 82 GLY A N 1
ATOM 620 C CA . GLY A 1 82 ? -21.019 8.207 8.316 1.00 85.81 82 GLY A CA 1
ATOM 621 C C . GLY A 1 82 ? -19.914 7.215 7.935 1.00 85.81 82 GLY A C 1
ATOM 622 O O . GLY A 1 82 ? -20.218 6.240 7.257 1.00 85.81 82 GLY A O 1
ATOM 623 N N . PHE A 1 83 ? -18.661 7.424 8.358 1.00 90.06 83 PHE A N 1
ATOM 624 C CA . PHE A 1 83 ? -17.597 6.440 8.142 1.00 90.06 83 PHE A CA 1
ATOM 625 C C . PHE A 1 83 ? -17.742 5.258 9.098 1.00 90.06 83 PHE A C 1
ATOM 627 O O . PHE A 1 83 ? -17.856 5.444 10.310 1.00 90.06 83 PHE A O 1
ATOM 634 N N . THR A 1 84 ? -17.692 4.043 8.559 1.00 92.12 84 THR A N 1
ATOM 635 C CA . THR A 1 84 ? -17.592 2.815 9.361 1.00 92.12 84 THR A CA 1
ATOM 636 C C . THR A 1 84 ? -16.137 2.493 9.702 1.00 92.12 84 THR A C 1
ATOM 638 O O . THR A 1 84 ? -15.203 3.072 9.134 1.00 92.12 84 THR A O 1
ATOM 641 N N . PHE A 1 85 ? -15.929 1.544 10.616 1.00 92.88 85 PHE A N 1
ATOM 642 C CA . PHE A 1 85 ? -14.597 1.025 10.922 1.00 92.88 85 PHE A CA 1
ATOM 643 C C . PHE A 1 85 ? -13.943 0.442 9.665 1.00 92.88 85 PHE A C 1
ATOM 645 O O . PHE A 1 85 ? -12.780 0.719 9.377 1.00 92.88 85 PHE A O 1
ATOM 652 N N . GLU A 1 86 ? -14.711 -0.313 8.881 1.00 94.12 86 GLU A N 1
ATOM 653 C CA . GLU A 1 86 ? -14.270 -0.928 7.636 1.00 94.12 86 GLU A CA 1
ATOM 654 C C . GLU A 1 86 ? -13.867 0.130 6.604 1.00 94.12 86 GLU A C 1
ATOM 656 O O . GLU A 1 86 ? -12.819 -0.009 5.979 1.00 94.12 86 GLU A O 1
ATOM 661 N N . ASP A 1 87 ? -14.627 1.223 6.474 1.00 92.38 87 ASP A N 1
ATOM 662 C CA . ASP A 1 87 ? -14.247 2.336 5.591 1.00 92.38 87 ASP A CA 1
ATOM 663 C C . ASP A 1 87 ? -12.932 2.988 6.039 1.00 92.38 87 ASP A C 1
ATOM 665 O O . ASP A 1 87 ? -12.086 3.318 5.208 1.00 92.38 87 ASP A O 1
ATOM 669 N N . CYS A 1 88 ? -12.727 3.136 7.352 1.00 93.31 88 CYS A N 1
ATOM 670 C CA . CYS A 1 88 ? -11.478 3.666 7.901 1.00 93.31 88 CYS A CA 1
ATOM 671 C C . CYS A 1 88 ? -10.304 2.690 7.743 1.00 93.31 88 CYS A C 1
ATOM 673 O O . CYS A 1 88 ? -9.160 3.133 7.682 1.00 93.31 88 CYS A O 1
ATOM 675 N N . MET A 1 89 ? -10.563 1.382 7.684 1.00 94.06 89 MET A N 1
ATOM 676 C CA . MET A 1 89 ? -9.548 0.337 7.508 1.00 94.06 89 MET A CA 1
ATOM 677 C C . MET A 1 89 ? -9.230 0.019 6.046 1.00 94.06 89 MET A C 1
ATOM 679 O O . MET A 1 89 ? -8.223 -0.636 5.773 1.00 94.06 89 MET A O 1
ATOM 683 N N . MET A 1 90 ? -10.038 0.496 5.100 1.00 94.19 90 MET A N 1
ATOM 684 C CA . MET A 1 90 ? -9.799 0.386 3.659 1.00 94.19 90 MET A CA 1
ATOM 685 C C . MET A 1 90 ? -8.693 1.351 3.193 1.00 94.19 90 MET A C 1
ATOM 687 O O . MET A 1 90 ? -8.894 2.175 2.302 1.00 94.19 90 MET A O 1
ATOM 691 N N . ASP A 1 91 ? -7.515 1.228 3.810 1.00 94.94 91 ASP A N 1
ATOM 692 C CA . ASP A 1 91 ? -6.278 1.943 3.507 1.00 94.94 91 ASP A CA 1
ATOM 693 C C . ASP A 1 91 ? -5.144 0.930 3.306 1.00 94.94 91 ASP A C 1
ATOM 695 O O . ASP A 1 91 ? -4.788 0.167 4.208 1.00 94.94 91 ASP A O 1
ATOM 699 N N . PHE A 1 92 ? -4.538 0.935 2.121 1.00 94.06 92 PHE A N 1
ATOM 700 C CA . PHE A 1 92 ? -3.467 -0.004 1.787 1.00 94.06 92 PHE A CA 1
ATOM 701 C C . PHE A 1 92 ? -2.242 0.130 2.704 1.00 94.06 92 PHE A C 1
ATOM 703 O O . PHE A 1 92 ? -1.618 -0.872 3.050 1.00 94.06 92 PHE A O 1
ATOM 710 N N . GLN A 1 93 ? -1.889 1.348 3.121 1.00 95.44 93 GLN A N 1
ATOM 711 C CA . GLN A 1 93 ? -0.723 1.566 3.979 1.00 95.44 93 GLN A CA 1
ATOM 712 C C . GLN A 1 93 ? -0.989 1.109 5.411 1.00 95.44 93 GLN A C 1
ATOM 714 O O . GLN A 1 93 ? -0.084 0.561 6.040 1.00 95.44 93 GLN A O 1
ATOM 719 N N . ALA A 1 94 ? -2.218 1.278 5.906 1.00 95.44 94 ALA A N 1
ATOM 720 C CA . ALA A 1 94 ? -2.611 0.724 7.200 1.00 95.44 94 ALA A CA 1
ATOM 721 C C . ALA A 1 94 ? -2.560 -0.811 7.172 1.00 95.44 94 ALA A C 1
ATOM 723 O O . ALA A 1 94 ? -1.989 -1.419 8.074 1.00 95.44 94 ALA A O 1
ATOM 724 N N . LEU A 1 95 ? -3.065 -1.442 6.105 1.00 95.44 95 LEU A N 1
ATOM 725 C CA . LEU A 1 95 ? -3.019 -2.900 5.942 1.00 95.44 95 LEU A CA 1
ATOM 726 C C . LEU A 1 95 ? -1.585 -3.441 5.875 1.00 95.44 95 LEU A C 1
ATOM 728 O O . LEU A 1 95 ? -1.270 -4.402 6.571 1.00 95.44 95 LEU A O 1
ATOM 732 N N . LEU A 1 96 ? -0.695 -2.796 5.114 1.00 95.31 96 LEU A N 1
ATOM 733 C CA . LEU A 1 96 ? 0.734 -3.136 5.107 1.00 95.31 96 LEU A CA 1
ATOM 734 C C . LEU A 1 96 ? 1.399 -2.930 6.472 1.00 95.31 96 LEU A C 1
ATOM 736 O O . LEU A 1 96 ? 2.344 -3.630 6.818 1.00 95.31 96 LEU A O 1
ATOM 740 N N . TYR A 1 97 ? 0.946 -1.956 7.255 1.00 95.81 97 TYR A N 1
ATOM 741 C CA . TYR A 1 97 ? 1.454 -1.766 8.607 1.00 95.81 97 TYR A CA 1
ATOM 742 C C . TYR A 1 97 ? 1.016 -2.903 9.539 1.00 95.81 97 TYR A C 1
ATOM 744 O O . TYR A 1 97 ? 1.834 -3.383 10.325 1.00 95.81 97 TYR A O 1
ATOM 752 N N . LEU A 1 98 ? -0.223 -3.395 9.406 1.00 96.00 98 LEU A N 1
ATOM 753 C CA . LEU A 1 98 ? -0.726 -4.528 10.190 1.00 96.00 98 LEU A CA 1
ATOM 754 C C . LEU A 1 98 ? 0.070 -5.820 9.958 1.00 96.00 98 LEU A C 1
ATOM 756 O O . LEU A 1 98 ? 0.215 -6.602 10.897 1.00 96.00 98 LEU A O 1
ATOM 760 N N . THR A 1 99 ? 0.646 -6.042 8.769 1.00 96.19 99 THR A N 1
ATOM 761 C CA . THR A 1 99 ? 1.443 -7.259 8.488 1.00 96.19 99 THR A CA 1
ATOM 762 C C . THR A 1 99 ? 2.693 -7.378 9.365 1.00 96.19 99 THR A C 1
ATOM 764 O O . THR A 1 99 ? 3.337 -8.422 9.372 1.00 96.19 99 THR A O 1
ATOM 767 N N . LYS A 1 100 ? 3.085 -6.310 10.073 1.00 95.06 100 LYS A N 1
ATOM 768 C CA . LYS A 1 100 ? 4.189 -6.337 11.045 1.00 95.06 100 LYS A CA 1
ATOM 769 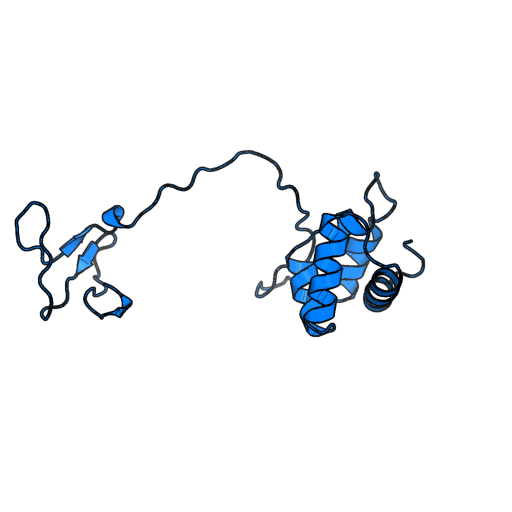C C . LYS A 1 100 ? 3.798 -7.004 12.368 1.00 95.06 100 LYS A C 1
ATOM 771 O O . LYS A 1 100 ? 4.684 -7.390 13.121 1.00 95.06 100 LYS A O 1
ATOM 776 N N . PHE A 1 101 ? 2.499 -7.107 12.652 1.00 95.19 101 PHE A N 1
ATOM 777 C CA . PHE A 1 101 ? 1.962 -7.560 13.940 1.00 95.19 101 PHE A CA 1
ATOM 778 C C . PHE A 1 101 ? 1.060 -8.787 13.806 1.00 95.19 101 PHE A C 1
ATOM 780 O O . PHE A 1 101 ? 0.974 -9.582 14.736 1.00 95.19 101 PHE A O 1
ATOM 787 N N . PHE A 1 102 ? 0.415 -8.954 12.652 1.00 95.12 102 PHE A N 1
ATOM 788 C CA . PHE A 1 102 ? -0.441 -10.095 12.354 1.00 95.12 102 PHE A CA 1
ATOM 789 C C . PHE A 1 102 ? 0.235 -11.053 11.367 1.00 95.12 102 PHE A C 1
ATOM 791 O O . PHE A 1 102 ? 0.926 -10.604 10.446 1.00 95.12 102 PHE A O 1
ATOM 798 N N . PRO A 1 103 ? 0.002 -12.370 11.498 1.00 95.88 103 PRO A N 1
ATOM 799 C CA . PRO A 1 103 ? 0.404 -13.331 10.483 1.00 95.88 103 PRO A CA 1
ATOM 800 C C . PRO A 1 103 ? -0.356 -13.089 9.171 1.00 95.88 103 PRO A C 1
ATOM 802 O O . PRO A 1 103 ? -1.465 -12.556 9.141 1.00 95.88 103 PRO A O 1
ATOM 805 N N . MET A 1 104 ? 0.226 -13.533 8.055 1.00 93.69 104 MET A N 1
ATOM 806 C CA . MET A 1 104 ? -0.350 -13.305 6.724 1.00 93.69 104 MET A CA 1
ATOM 807 C C . MET A 1 104 ? -1.736 -13.952 6.539 1.00 93.69 104 MET A C 1
ATOM 809 O O . MET A 1 104 ? -2.565 -13.436 5.787 1.00 93.69 104 MET A O 1
ATOM 813 N N . SER A 1 105 ? -2.013 -15.055 7.244 1.00 95.19 105 SER A N 1
ATOM 814 C CA . SER A 1 105 ? -3.336 -15.693 7.271 1.00 95.19 105 SER A CA 1
ATOM 815 C C . SER A 1 105 ? -4.41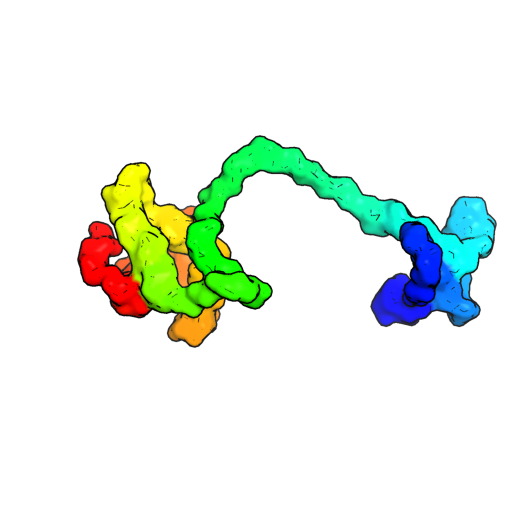2 -14.747 7.809 1.00 95.19 105 SER A C 1
ATOM 817 O O . SER A 1 105 ? -5.459 -14.591 7.186 1.00 95.19 105 SER A O 1
ATOM 819 N N . ASP A 1 106 ? -4.121 -14.046 8.904 1.00 95.88 106 ASP A N 1
ATOM 820 C CA . ASP A 1 106 ? -5.048 -13.097 9.520 1.00 95.88 106 ASP A CA 1
ATOM 821 C C . ASP A 1 106 ? -5.249 -11.869 8.639 1.00 95.88 106 ASP A C 1
ATOM 823 O O . ASP A 1 106 ? -6.376 -11.425 8.441 1.00 95.88 106 ASP A O 1
ATOM 827 N N . ILE A 1 107 ? -4.177 -11.357 8.029 1.00 96.12 107 ILE A N 1
ATOM 828 C CA . ILE A 1 107 ? -4.273 -10.243 7.076 1.00 96.12 107 ILE A CA 1
ATOM 829 C C . ILE A 1 107 ? -5.170 -10.606 5.890 1.00 96.12 107 ILE A C 1
ATOM 831 O O . ILE A 1 107 ? -5.963 -9.778 5.442 1.00 96.12 107 ILE A O 1
ATOM 835 N N . THR A 1 108 ? -5.089 -11.845 5.407 1.00 95.12 108 THR A N 1
ATOM 836 C CA . THR A 1 108 ? -5.953 -12.326 4.322 1.00 95.12 108 THR A CA 1
ATOM 837 C C . THR A 1 108 ? -7.421 -12.311 4.753 1.00 95.12 108 THR A C 1
ATOM 839 O O . THR A 1 108 ? -8.247 -11.719 4.056 1.00 95.12 108 THR A O 1
ATOM 842 N N . ASN A 1 109 ? -7.732 -12.849 5.937 1.00 95.69 109 ASN A N 1
ATOM 843 C CA . ASN A 1 109 ? -9.087 -12.835 6.501 1.00 95.69 109 ASN A CA 1
ATOM 844 C C . ASN A 1 109 ? -9.614 -11.404 6.702 1.00 95.69 109 ASN A C 1
ATOM 846 O O . ASN A 1 109 ? -10.749 -11.095 6.335 1.00 95.69 109 ASN A O 1
ATOM 850 N N . ILE A 1 110 ? -8.773 -10.504 7.218 1.00 95.81 110 ILE A N 1
ATOM 851 C CA . ILE A 1 110 ? -9.083 -9.081 7.397 1.00 95.81 110 ILE A CA 1
ATOM 852 C C . ILE A 1 110 ? -9.442 -8.438 6.054 1.00 95.81 110 ILE A C 1
ATOM 854 O O . ILE A 1 110 ? -10.486 -7.799 5.936 1.00 95.81 110 ILE A O 1
ATOM 858 N N . VAL A 1 111 ? -8.619 -8.628 5.019 1.00 95.06 111 VAL A N 1
ATOM 859 C CA . VAL A 1 111 ? -8.858 -8.056 3.684 1.00 95.06 111 VAL A CA 1
ATOM 860 C C . VAL A 1 111 ? -10.134 -8.615 3.053 1.00 95.06 111 VAL A C 1
ATOM 862 O O . VAL A 1 111 ? -10.897 -7.864 2.437 1.00 95.06 111 VAL A O 1
ATOM 865 N N . GLU A 1 112 ? -10.403 -9.912 3.201 1.00 94.75 112 GLU A N 1
ATOM 866 C CA . GLU A 1 112 ? -11.658 -10.509 2.739 1.00 94.75 112 GLU A CA 1
ATOM 867 C C . GLU A 1 112 ? -12.878 -9.945 3.472 1.00 94.75 112 GLU A C 1
ATOM 869 O O . GLU A 1 112 ? -13.892 -9.636 2.833 1.00 94.75 112 GLU A O 1
ATOM 874 N N . GLY A 1 113 ? -12.766 -9.758 4.788 1.00 94.62 113 GLY A N 1
ATOM 875 C CA . GLY A 1 113 ? -13.782 -9.113 5.611 1.00 94.62 113 GLY A CA 1
ATOM 876 C C . GLY A 1 113 ? -14.042 -7.672 5.176 1.00 94.62 113 GLY A C 1
ATOM 877 O O . GLY A 1 113 ? -15.195 -7.287 4.983 1.00 94.62 113 GLY A O 1
ATOM 878 N N . LEU A 1 114 ? -12.990 -6.890 4.923 1.00 93.94 114 LEU A N 1
ATOM 879 C CA . LEU A 1 114 ? -13.095 -5.497 4.473 1.00 93.94 114 LEU A CA 1
ATOM 880 C C . LEU A 1 114 ? -13.760 -5.370 3.098 1.00 93.94 114 LEU A C 1
ATOM 882 O O . LEU A 1 114 ? -14.640 -4.527 2.922 1.00 93.94 114 LEU A O 1
ATOM 886 N N . LYS A 1 115 ? -13.434 -6.253 2.143 1.00 91.62 115 LYS A N 1
ATOM 887 C CA . LYS A 1 115 ? -14.112 -6.301 0.830 1.00 91.62 115 LYS A CA 1
ATOM 888 C C . LYS A 1 115 ? -15.621 -6.522 0.961 1.00 91.62 115 LYS A C 1
ATOM 890 O O . LYS A 1 115 ? -16.388 -5.994 0.159 1.00 91.62 115 LYS A O 1
ATOM 895 N N . LYS A 1 116 ? -16.042 -7.299 1.963 1.00 92.75 116 LYS A N 1
ATOM 896 C CA . LYS A 1 116 ? -17.451 -7.608 2.261 1.00 92.75 116 LYS A CA 1
ATOM 897 C C . LYS A 1 116 ? -18.084 -6.639 3.270 1.00 92.75 116 LYS A C 1
ATOM 899 O O . LYS A 1 116 ? -19.258 -6.811 3.592 1.00 92.75 116 LYS A O 1
ATOM 904 N N . LYS A 1 117 ? -17.323 -5.661 3.783 1.00 89.31 117 LYS A N 1
ATOM 905 C CA . LYS A 1 117 ? -17.676 -4.802 4.930 1.00 89.31 117 LYS A CA 1
ATOM 906 C C . LYS A 1 117 ? -18.190 -5.582 6.152 1.00 89.31 117 LYS A C 1
ATOM 908 O O . LYS A 1 117 ? -19.147 -5.180 6.805 1.00 89.31 117 LYS A O 1
ATOM 913 N N . LYS A 1 118 ? -17.592 -6.743 6.410 1.00 91.69 118 LYS A N 1
ATOM 914 C CA . LYS A 1 118 ? -17.937 -7.667 7.498 1.00 91.69 118 LYS A CA 1
ATOM 915 C C . LYS A 1 118 ? -16.663 -8.313 8.021 1.00 91.69 118 LYS A C 1
ATOM 917 O O . LYS A 1 118 ? -16.406 -9.488 7.777 1.00 91.69 118 LYS A O 1
ATOM 922 N N . ILE A 1 119 ? -15.822 -7.507 8.655 1.00 93.56 119 ILE A N 1
ATOM 923 C CA . ILE A 1 119 ? -14.641 -8.015 9.350 1.00 93.56 119 ILE A CA 1
ATOM 924 C C . ILE A 1 119 ? -15.078 -8.609 10.697 1.00 93.56 119 ILE A C 1
ATOM 926 O O . ILE A 1 119 ? -15.993 -8.084 11.331 1.00 93.56 119 ILE A O 1
ATOM 930 N N . GLU A 1 120 ? -14.460 -9.713 11.110 1.00 92.81 120 GLU A N 1
ATOM 931 C CA . GLU A 1 120 ? -14.803 -10.368 12.375 1.00 92.81 120 GLU A CA 1
ATOM 932 C C . GLU A 1 120 ? -14.470 -9.467 13.568 1.00 92.81 120 GLU A C 1
ATOM 934 O O . GLU A 1 120 ? -13.423 -8.812 13.598 1.00 92.81 120 GLU A O 1
ATOM 939 N N . ASP A 1 121 ? -15.338 -9.469 14.580 1.00 91.81 121 ASP A N 1
ATOM 940 C CA . ASP A 1 121 ? -15.200 -8.589 15.745 1.00 91.81 121 ASP A CA 1
ATOM 941 C C . ASP A 1 121 ? -13.899 -8.841 16.517 1.00 91.81 121 ASP A C 1
ATOM 943 O O . ASP A 1 121 ? -13.300 -7.899 17.028 1.00 91.81 121 ASP A O 1
ATOM 947 N N . GLY A 1 122 ? -13.395 -10.081 16.528 1.00 93.69 122 GLY A N 1
ATOM 948 C CA . GLY A 1 122 ? -12.089 -10.401 17.110 1.00 93.69 122 GLY A CA 1
ATOM 949 C C . GLY A 1 122 ? -10.955 -9.581 16.485 1.00 93.69 122 GLY A C 1
ATOM 950 O O . GLY A 1 122 ? -10.150 -8.986 17.204 1.00 93.69 122 GLY A O 1
ATOM 951 N N . TYR A 1 123 ? -10.931 -9.462 15.154 1.00 94.75 123 TYR A N 1
ATOM 952 C CA . TYR A 1 123 ? -9.951 -8.625 14.461 1.00 94.75 123 TYR A CA 1
ATOM 953 C C . TYR A 1 123 ? -10.176 -7.136 14.730 1.00 94.75 123 TYR A C 1
ATOM 955 O O . TYR A 1 123 ? -9.196 -6.414 14.922 1.00 94.75 123 TYR A O 1
ATOM 963 N N . LYS A 1 124 ? -11.432 -6.672 14.819 1.00 93.56 124 LYS A N 1
ATOM 964 C CA . LYS A 1 124 ? -11.730 -5.279 15.206 1.00 93.56 124 LYS A CA 1
ATOM 965 C C . LYS A 1 124 ? -11.150 -4.954 16.577 1.00 93.56 124 LYS A C 1
ATOM 967 O O . LYS A 1 124 ? -10.450 -3.958 16.711 1.00 93.56 124 LYS A O 1
ATOM 972 N N . ILE A 1 125 ? -11.391 -5.812 17.567 1.00 93.12 125 ILE A N 1
ATOM 973 C CA . ILE A 1 125 ? -10.907 -5.633 18.942 1.00 93.12 125 ILE A CA 1
ATOM 974 C C . ILE A 1 125 ? -9.378 -5.574 18.966 1.00 93.12 125 ILE A C 1
ATOM 976 O O . ILE A 1 125 ? -8.810 -4.647 19.542 1.00 93.12 125 ILE A O 1
ATOM 980 N N . MET A 1 126 ? -8.701 -6.525 18.315 1.00 94.31 126 MET A N 1
ATOM 981 C CA . MET A 1 126 ? -7.234 -6.565 18.297 1.00 94.31 126 MET A CA 1
ATOM 982 C C . MET A 1 126 ? -6.633 -5.323 17.627 1.00 94.31 126 MET A C 1
ATOM 984 O O . MET A 1 126 ? -5.702 -4.719 18.161 1.00 94.31 126 MET A O 1
ATOM 988 N N . ILE A 1 127 ? -7.183 -4.905 16.482 1.00 94.81 127 ILE A N 1
ATOM 989 C CA . ILE A 1 127 ? -6.720 -3.714 15.759 1.00 94.81 127 ILE A CA 1
ATOM 990 C C . ILE A 1 127 ? -6.981 -2.444 16.580 1.00 94.81 127 ILE A C 1
ATOM 992 O O . ILE A 1 127 ? -6.083 -1.610 16.704 1.00 94.81 127 ILE A O 1
ATOM 996 N N . SER A 1 128 ? -8.171 -2.301 17.167 1.00 93.00 128 SER A N 1
ATOM 997 C CA . SER A 1 128 ? -8.537 -1.147 17.997 1.00 93.00 128 SER A CA 1
ATOM 998 C C . SER A 1 128 ? -7.681 -1.049 19.260 1.00 93.00 128 SER A C 1
ATOM 1000 O O . SER A 1 128 ? -7.191 0.033 19.586 1.00 93.00 128 SER A O 1
ATOM 1002 N N . SER A 1 129 ? -7.417 -2.181 19.917 1.00 92.81 129 SER A N 1
ATOM 1003 C CA . SER A 1 129 ? -6.521 -2.258 21.075 1.00 92.81 129 SER A CA 1
ATOM 1004 C C . SER A 1 129 ? -5.105 -1.814 20.709 1.00 92.81 129 SER A C 1
ATOM 1006 O O . SER A 1 129 ? -4.527 -0.955 21.373 1.00 92.81 129 SER A O 1
ATOM 1008 N N . MET A 1 130 ? -4.577 -2.312 19.588 1.00 92.81 130 MET A N 1
ATOM 1009 C CA . MET A 1 130 ? -3.263 -1.911 19.092 1.00 92.81 130 MET A CA 1
ATOM 1010 C C . MET A 1 130 ? -3.205 -0.419 18.727 1.00 92.81 130 MET A C 1
ATOM 1012 O O . MET A 1 130 ? -2.166 0.218 18.867 1.00 92.81 130 MET A O 1
ATOM 1016 N N . ALA A 1 131 ? -4.312 0.144 18.255 1.00 93.00 131 ALA A N 1
ATOM 1017 C CA . ALA A 1 131 ? -4.437 1.549 17.899 1.00 93.00 131 ALA A CA 1
ATOM 1018 C C . ALA A 1 131 ? -4.727 2.475 19.100 1.00 93.00 131 ALA A C 1
ATOM 1020 O O . ALA A 1 131 ? -4.760 3.694 18.925 1.00 93.00 131 ALA A O 1
ATOM 1021 N N . GLY A 1 132 ? -4.926 1.927 20.305 1.00 89.19 132 GLY A N 1
ATOM 1022 C CA . GLY A 1 132 ? -5.243 2.700 21.509 1.00 89.19 132 GLY A CA 1
ATOM 1023 C C . GLY A 1 132 ? -6.612 3.384 21.462 1.00 89.19 132 GLY A C 1
ATOM 1024 O O . GLY A 1 132 ? -6.787 4.443 22.061 1.00 89.19 132 GLY A O 1
ATOM 1025 N N . VAL A 1 133 ? -7.565 2.822 20.712 1.00 83.75 133 VAL A N 1
ATOM 1026 C CA . VAL A 1 133 ? -8.947 3.316 20.625 1.00 83.75 133 VAL A CA 1
ATOM 1027 C C . VAL A 1 133 ? -9.873 2.348 21.354 1.00 83.75 133 VAL A C 1
ATOM 1029 O O . VAL A 1 133 ? -10.237 1.301 20.823 1.00 83.75 133 VAL A O 1
ATOM 1032 N N . ASP A 1 134 ? -10.271 2.711 22.572 1.00 63.78 134 ASP A N 1
ATOM 1033 C CA . ASP A 1 134 ? -11.271 1.968 23.339 1.00 63.78 134 ASP A CA 1
ATOM 1034 C C . ASP A 1 134 ? -12.685 2.311 22.841 1.00 63.78 134 ASP A C 1
ATOM 1036 O O . ASP A 1 134 ? -13.092 3.472 22.827 1.00 63.78 134 ASP A O 1
ATOM 1040 N N . GLY A 1 135 ? -13.456 1.296 22.440 1.00 55.97 135 GLY A N 1
ATOM 1041 C CA . GLY A 1 135 ? -14.903 1.431 22.224 1.00 55.97 135 GLY A CA 1
ATOM 1042 C C . GLY A 1 135 ? -15.364 1.968 20.864 1.00 55.97 135 GLY A C 1
ATOM 1043 O O . GLY A 1 135 ? -16.532 2.325 20.736 1.00 55.97 135 GLY A O 1
ATOM 1044 N N . ALA A 1 136 ? -14.505 2.014 19.842 1.00 49.12 136 ALA A N 1
ATOM 1045 C CA . ALA A 1 136 ? -14.932 2.300 18.468 1.00 49.12 136 ALA A CA 1
ATOM 1046 C C . ALA A 1 136 ? -15.493 1.028 17.798 1.00 49.12 136 ALA A C 1
ATOM 1048 O O . ALA A 1 136 ? -14.831 0.438 16.941 1.00 49.12 136 ALA A O 1
ATOM 1049 N N . TYR A 1 137 ? -16.683 0.592 18.221 1.00 49.00 137 TYR A N 1
ATOM 1050 C CA . TYR A 1 137 ? -17.457 -0.470 17.563 1.00 49.00 137 TYR A CA 1
ATOM 1051 C C . TYR A 1 137 ? -18.707 0.117 16.915 1.00 49.00 137 TYR A C 1
ATOM 1053 O O . TYR A 1 137 ? -19.435 0.855 17.616 1.00 49.00 137 TYR A O 1
#

Foldseek 3Di:
DVVVVQWDDDPDPQKTAGDPVDFDADPRDTDRIDGPVVVDDDDDDDPDDDPADAQQFAPPDPPGDGALQSLLVLQVCDVPPPDHSLRSCRHPRNLVVCVVPDPPVLSVQQVVCSVVVHRDVVVVVVSCVSSVHPDSD

Sequence (137 aa):
MVAEGALELMAEPGFCKVNETFTAIVEGKEAKKIDNAFWLQNVAIKQGEGQYVSWFPKANRDGSIQTHAALGSQLSKSGKKGFTFEDCMMDFQALLYLTKFFPMSDITNIVEGLKKKKIEDGYKIMISSMAGVDGAY

pLDDT: mean 89.09, std 8.05, range [49.0, 96.19]